Protein AF-A0AAN6X9C2-F1 (afdb_monomer)

Sequence (132 aa):
MFAKRELIVQNLLTVLTSITQRNIEPNGSSLINKIRQVASTLLNCAPDRKGPVAQKAEEPLSKFVDILMRLERAAPTINPQHAHNLHFDHFGQLSGMLPPPLLEDEEQELRNWADLKEQQIRFLQGGGFVSM

Radius of gyration: 18.02 Å; Cα contacts (8 Å, |Δi|>4): 94; chains: 1; bounding box: 36×25×52 Å

Foldseek 3Di:
DQVVLLVLLLVLLVVLLPDAPVVQPPVNLVVLVVSLVSLVVLLPDDPVNDDPSSVVSNVLSVQSSVLSVQLNVLPDDPDPVQCVPWDQDPVRDTDDDRDPVNVVSVVSNVVSSVSSNVSSVVCVVCVNPNVD

Secondary structure (DSSP, 8-state):
--HHHHHHHHHHHHHHHH--HHHH-SSHHHHHHHHHHHHHHHHTS-GGG--HHHHHTHHHHHHHHHHHHHHHHHS----TTTGGG-EE-TTS-EESPPPHHHHHHHHHHHHHHHHHHHHHHHHHHTTGGG--

Structure (mmCIF, N/CA/C/O backbone):
data_AF-A0AAN6X9C2-F1
#
_entry.id   AF-A0AAN6X9C2-F1
#
loop_
_atom_site.group_PDB
_atom_site.id
_atom_site.type_symbol
_atom_site.label_atom_id
_atom_site.label_alt_id
_atom_site.label_comp_id
_atom_site.label_asym_id
_atom_site.label_entity_id
_atom_site.label_seq_id
_atom_site.pdbx_PDB_ins_code
_atom_site.Cartn_x
_atom_site.Cartn_y
_atom_site.Cartn_z
_atom_site.occupancy
_atom_site.B_iso_or_equiv
_atom_site.auth_seq_id
_atom_site.auth_comp_id
_atom_site.auth_asym_id
_atom_site.auth_atom_id
_atom_site.pdbx_PDB_model_num
ATOM 1 N N . MET A 1 1 ? -18.563 -4.567 18.603 1.00 62.06 1 MET A N 1
ATOM 2 C CA . MET A 1 1 ? -18.845 -4.434 17.152 1.00 62.06 1 MET A CA 1
ATOM 3 C C . MET A 1 1 ? -17.599 -4.177 16.291 1.00 62.06 1 MET A C 1
ATOM 5 O O . MET A 1 1 ? -17.654 -4.493 15.111 1.00 62.06 1 MET A O 1
ATOM 9 N N . PHE A 1 2 ? -16.476 -3.679 16.833 1.00 75.81 2 PHE A N 1
ATOM 10 C CA . PHE A 1 2 ? -15.296 -3.310 16.025 1.00 75.81 2 PHE A CA 1
ATOM 11 C C . PHE A 1 2 ? -14.330 -4.457 15.676 1.00 75.81 2 PHE A C 1
ATOM 13 O O . PHE A 1 2 ? -13.626 -4.355 14.676 1.00 75.81 2 PHE A O 1
ATOM 20 N N . ALA A 1 3 ? -14.354 -5.572 16.416 1.00 81.12 3 ALA A N 1
ATOM 21 C CA . ALA A 1 3 ? -13.356 -6.647 16.321 1.00 81.12 3 ALA A CA 1
ATOM 22 C C . ALA A 1 3 ? -13.093 -7.174 14.895 1.00 81.12 3 ALA A C 1
ATOM 24 O O . ALA A 1 3 ? -11.944 -7.327 14.494 1.00 81.12 3 ALA A O 1
ATOM 25 N N . LYS A 1 4 ? -14.142 -7.405 14.088 1.00 85.56 4 LYS A N 1
ATOM 26 C CA . LYS A 1 4 ? -13.971 -7.858 12.692 1.00 85.56 4 LYS A CA 1
ATOM 27 C C . LYS A 1 4 ? -13.243 -6.822 11.836 1.00 85.56 4 LYS A C 1
ATOM 29 O O . LYS A 1 4 ? -12.406 -7.180 11.017 1.00 85.56 4 LYS A O 1
ATOM 34 N N . ARG A 1 5 ? -13.562 -5.540 12.021 1.00 86.12 5 ARG A N 1
ATOM 35 C CA . ARG A 1 5 ? -12.954 -4.444 11.261 1.00 86.12 5 ARG A CA 1
ATOM 36 C C . ARG A 1 5 ? -11.499 -4.236 11.663 1.00 86.12 5 ARG A C 1
ATOM 38 O O . ARG A 1 5 ? -10.658 -4.041 10.796 1.00 86.12 5 ARG A O 1
ATOM 45 N N . GLU A 1 6 ? -11.197 -4.326 12.952 1.00 89.06 6 GLU A N 1
ATOM 46 C CA . GLU A 1 6 ? -9.821 -4.240 13.447 1.00 89.06 6 GLU A CA 1
ATOM 47 C C . GLU A 1 6 ? -8.960 -5.398 12.949 1.00 89.06 6 GLU A C 1
ATOM 49 O O . GLU A 1 6 ? -7.817 -5.174 12.564 1.00 89.06 6 GLU A O 1
ATOM 54 N N . LEU A 1 7 ? -9.525 -6.606 12.860 1.00 90.94 7 LEU A N 1
ATOM 55 C CA . LEU A 1 7 ? -8.842 -7.743 12.250 1.00 90.94 7 LEU A CA 1
ATOM 56 C C . LEU A 1 7 ? -8.547 -7.503 10.762 1.00 90.94 7 LEU A C 1
ATOM 58 O O . LEU A 1 7 ? -7.455 -7.812 10.299 1.00 90.94 7 LEU A O 1
ATOM 62 N N . ILE A 1 8 ? -9.486 -6.912 10.012 1.00 92.06 8 ILE A N 1
ATOM 63 C CA . ILE A 1 8 ? -9.258 -6.562 8.599 1.00 92.06 8 ILE A CA 1
ATOM 64 C C . ILE A 1 8 ? -8.121 -5.540 8.466 1.00 92.06 8 ILE A C 1
ATOM 66 O O . ILE A 1 8 ? -7.261 -5.706 7.606 1.00 92.06 8 ILE A O 1
ATOM 70 N N . VAL A 1 9 ? -8.092 -4.512 9.319 1.00 92.31 9 VAL A N 1
ATOM 71 C CA . VAL A 1 9 ? -7.018 -3.503 9.329 1.00 92.31 9 VAL A CA 1
ATOM 72 C C . VAL A 1 9 ? -5.663 -4.145 9.627 1.00 92.31 9 VAL A C 1
ATOM 74 O O . VAL A 1 9 ? -4.701 -3.884 8.907 1.00 92.31 9 VAL A O 1
ATOM 77 N N . GLN A 1 10 ? -5.591 -5.017 10.636 1.00 92.00 10 GLN A N 1
ATOM 78 C CA . GLN A 1 10 ? -4.359 -5.732 10.977 1.00 92.00 10 GLN A CA 1
ATOM 79 C C . GLN A 1 10 ? -3.886 -6.613 9.820 1.00 92.00 10 GLN A C 1
ATOM 81 O O . GLN A 1 10 ? -2.750 -6.471 9.379 1.00 92.00 10 GLN A O 1
ATOM 86 N N . ASN A 1 11 ? -4.774 -7.443 9.267 1.00 94.00 11 ASN A N 1
ATOM 87 C CA . ASN A 1 11 ? -4.446 -8.321 8.145 1.00 94.00 11 ASN A CA 1
ATOM 88 C C . ASN A 1 11 ? -3.968 -7.530 6.922 1.00 94.00 11 ASN A C 1
ATOM 90 O O . ASN A 1 11 ? -3.009 -7.930 6.263 1.00 94.00 11 ASN A O 1
ATOM 94 N N . LEU A 1 12 ? -4.608 -6.397 6.621 1.00 94.38 12 LEU A N 1
ATOM 95 C CA . LEU A 1 12 ? -4.193 -5.545 5.512 1.00 94.38 12 LEU A CA 1
ATOM 96 C C . LEU A 1 12 ? -2.802 -4.954 5.746 1.00 94.38 12 LEU A C 1
ATOM 98 O O . LEU A 1 12 ? -1.979 -4.973 4.838 1.00 94.38 12 LEU A O 1
ATOM 102 N N . LEU A 1 13 ? -2.518 -4.461 6.952 1.00 93.31 13 LEU A N 1
ATOM 103 C CA . LEU A 1 13 ? -1.184 -3.976 7.299 1.00 93.31 13 LEU A CA 1
ATOM 104 C C . LEU A 1 13 ? -0.144 -5.098 7.216 1.00 93.31 13 LEU A C 1
ATOM 106 O O . LEU A 1 13 ? 0.951 -4.860 6.719 1.00 93.31 13 LEU A O 1
ATOM 110 N N . THR A 1 14 ? -0.487 -6.331 7.606 1.00 93.06 14 THR A N 1
ATOM 111 C CA . THR A 1 14 ? 0.412 -7.486 7.455 1.00 93.06 14 THR A CA 1
ATOM 112 C C . THR A 1 14 ? 0.758 -7.691 5.987 1.00 93.06 14 THR A C 1
ATOM 114 O O . THR A 1 14 ? 1.936 -7.754 5.634 1.00 93.06 14 THR A O 1
ATOM 117 N N . VAL A 1 15 ? -0.257 -7.695 5.119 1.00 92.31 15 VAL A N 1
ATOM 118 C CA . VAL A 1 15 ? -0.076 -7.778 3.667 1.00 92.31 15 VAL A CA 1
ATOM 119 C C . VAL A 1 15 ? 0.825 -6.640 3.175 1.00 92.31 15 VAL A C 1
ATOM 121 O O . VAL A 1 15 ? 1.857 -6.918 2.569 1.00 92.31 15 VAL A O 1
ATOM 124 N N . LEU A 1 16 ? 0.517 -5.385 3.518 1.00 9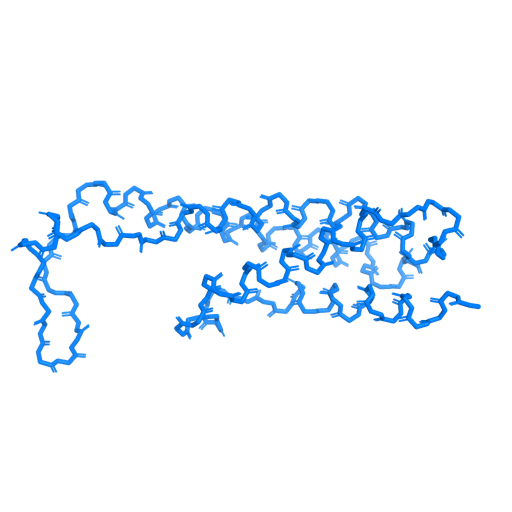2.56 16 LEU A N 1
ATOM 125 C CA . LEU A 1 16 ? 1.294 -4.202 3.122 1.00 92.56 16 LEU A CA 1
ATOM 126 C C . LEU A 1 16 ? 2.759 -4.269 3.562 1.00 92.56 16 LEU A C 1
ATOM 128 O O . LEU A 1 16 ? 3.626 -3.852 2.802 1.00 92.56 16 LEU A O 1
ATOM 132 N N . THR A 1 17 ? 3.050 -4.826 4.739 1.00 92.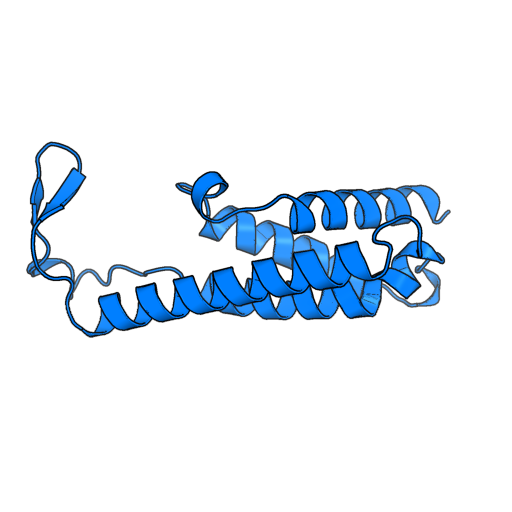31 17 THR A N 1
ATOM 133 C CA . THR A 1 17 ? 4.427 -5.010 5.237 1.00 92.31 17 THR A CA 1
ATOM 134 C C . THR A 1 17 ? 5.171 -6.195 4.624 1.00 92.31 17 THR A C 1
ATOM 136 O O . THR A 1 17 ? 6.391 -6.262 4.725 1.00 92.31 17 THR A O 1
ATOM 139 N N . SER A 1 18 ? 4.455 -7.126 3.991 1.00 89.25 18 SER A N 1
ATOM 140 C CA . SER A 1 18 ? 5.023 -8.355 3.411 1.00 89.25 18 SER A CA 1
ATOM 141 C C . SER A 1 18 ? 5.240 -8.288 1.897 1.00 89.25 18 SER A C 1
ATOM 143 O O . SER A 1 18 ? 5.937 -9.126 1.323 1.00 89.25 18 SER A O 1
ATOM 145 N N . ILE A 1 19 ? 4.632 -7.302 1.237 1.00 88.50 19 ILE A N 1
ATOM 146 C CA . ILE A 1 19 ? 4.713 -7.136 -0.209 1.00 88.50 19 ILE A CA 1
ATOM 147 C C . ILE A 1 19 ? 6.120 -6.718 -0.621 1.00 88.50 19 ILE A C 1
ATOM 149 O O . ILE A 1 19 ? 6.701 -5.782 -0.076 1.00 88.50 19 ILE A O 1
ATOM 153 N N . THR A 1 20 ? 6.639 -7.395 -1.639 1.00 83.00 20 THR A N 1
ATOM 154 C CA . THR A 1 20 ? 7.896 -7.054 -2.304 1.00 83.00 20 THR A CA 1
ATOM 155 C C . THR A 1 20 ? 7.667 -7.014 -3.810 1.00 83.00 20 THR A C 1
ATOM 157 O O . THR A 1 20 ? 6.799 -7.730 -4.312 1.00 83.00 20 THR A O 1
ATOM 160 N N . GLN A 1 21 ? 8.459 -6.210 -4.523 1.00 80.94 21 GLN A N 1
ATOM 161 C CA . GLN A 1 21 ? 8.379 -6.058 -5.981 1.00 80.94 21 GLN A CA 1
ATOM 162 C C . GLN A 1 21 ? 8.384 -7.417 -6.702 1.00 80.94 21 GLN A C 1
ATOM 164 O O . GLN A 1 21 ? 7.479 -7.727 -7.470 1.00 80.94 21 GLN A O 1
ATOM 169 N N . ARG A 1 22 ? 9.341 -8.289 -6.349 1.00 73.44 22 ARG A N 1
ATOM 170 C CA . ARG A 1 22 ? 9.507 -9.624 -6.952 1.00 73.44 22 ARG A CA 1
ATOM 171 C C . ARG A 1 22 ? 8.298 -10.546 -6.758 1.00 73.44 22 ARG A C 1
ATOM 173 O O . ARG A 1 22 ? 8.042 -11.389 -7.605 1.00 73.44 22 ARG A O 1
ATOM 180 N N . ASN A 1 23 ? 7.577 -10.423 -5.644 1.00 69.94 23 ASN A N 1
ATOM 181 C CA . ASN A 1 23 ? 6.492 -11.351 -5.306 1.00 69.94 23 ASN A CA 1
ATOM 182 C C . ASN A 1 23 ? 5.152 -10.985 -5.968 1.00 69.94 23 ASN A C 1
ATOM 184 O O . ASN A 1 23 ? 4.181 -11.725 -5.820 1.00 69.94 23 ASN A O 1
ATOM 188 N N . ILE A 1 24 ? 5.076 -9.829 -6.630 1.00 74.19 24 ILE A N 1
ATOM 189 C CA . ILE A 1 24 ? 3.834 -9.233 -7.130 1.00 74.19 24 ILE A CA 1
ATOM 190 C C . ILE A 1 24 ? 3.690 -9.367 -8.657 1.00 74.19 24 ILE A C 1
ATOM 192 O O . ILE A 1 24 ? 2.566 -9.366 -9.163 1.00 74.19 24 ILE A O 1
ATOM 196 N N . GLU A 1 25 ? 4.778 -9.592 -9.392 1.00 74.19 25 GLU A N 1
ATOM 197 C CA . GLU A 1 25 ? 4.726 -9.950 -10.813 1.00 74.19 25 GLU A CA 1
ATOM 198 C C . GLU A 1 25 ? 4.327 -11.426 -10.993 1.00 74.19 25 GLU A C 1
ATOM 200 O O . GLU A 1 25 ? 4.833 -12.289 -10.270 1.00 74.19 25 GLU A O 1
ATOM 205 N N . PRO A 1 26 ? 3.399 -11.760 -11.915 1.00 67.25 26 PRO A N 1
ATOM 206 C CA . PRO A 1 26 ? 2.907 -10.949 -13.042 1.00 67.25 26 PRO A CA 1
ATOM 207 C C . PRO A 1 26 ? 1.621 -10.128 -12.795 1.00 67.25 26 PRO A C 1
ATOM 209 O O . PRO A 1 26 ? 1.230 -9.339 -13.647 1.00 67.25 26 PRO A O 1
ATOM 212 N N . ASN A 1 27 ? 0.928 -10.277 -11.661 1.00 74.25 27 ASN A N 1
ATOM 213 C CA . ASN A 1 27 ? -0.396 -9.658 -11.437 1.00 74.25 27 ASN A CA 1
ATOM 214 C C . ASN A 1 27 ? -0.337 -8.310 -10.706 1.00 74.25 27 ASN A C 1
ATOM 216 O O . ASN A 1 27 ? -1.289 -7.920 -10.012 1.00 74.25 27 ASN A O 1
ATOM 220 N N . GLY A 1 28 ? 0.786 -7.608 -10.830 1.00 80.56 28 GLY A N 1
ATOM 221 C CA . GLY A 1 28 ? 1.154 -6.622 -9.836 1.00 80.56 28 GLY A CA 1
ATOM 222 C C . GLY A 1 28 ? 0.233 -5.419 -9.778 1.00 80.56 28 GLY A C 1
ATOM 223 O O . GLY A 1 28 ? -0.273 -5.073 -8.710 1.00 80.56 28 GLY A O 1
ATOM 224 N N . SER A 1 29 ? -0.108 -4.872 -10.942 1.00 82.31 29 SER A N 1
ATOM 225 C CA . SER A 1 29 ? -1.014 -3.730 -11.068 1.00 82.31 29 SER A CA 1
ATOM 226 C C . SER A 1 29 ? -2.417 -4.039 -10.528 1.00 82.31 29 SER A C 1
ATOM 228 O O . SER A 1 29 ? -3.012 -3.218 -9.831 1.00 82.31 29 SER A O 1
ATOM 230 N N . SER A 1 30 ? -2.948 -5.244 -10.784 1.00 86.69 30 SER A N 1
ATOM 231 C CA . SER A 1 30 ? -4.276 -5.642 -10.286 1.00 86.69 30 SER A CA 1
ATOM 232 C C . SER A 1 30 ? -4.283 -5.797 -8.766 1.00 86.69 30 SER A C 1
ATOM 234 O O . SER A 1 30 ? -5.223 -5.361 -8.097 1.00 86.69 30 SER A O 1
ATOM 236 N N . LEU A 1 31 ? -3.230 -6.403 -8.213 1.00 88.75 31 LEU A N 1
ATOM 237 C CA . LEU A 1 31 ? -3.095 -6.598 -6.776 1.00 88.75 31 LEU A CA 1
ATOM 238 C C . LEU A 1 31 ? -2.925 -5.260 -6.045 1.00 88.75 31 LEU A C 1
ATOM 240 O O . LEU A 1 31 ? -3.644 -5.012 -5.078 1.00 88.75 31 LEU A O 1
ATOM 244 N N . ILE A 1 32 ? -2.058 -4.376 -6.547 1.00 90.50 32 ILE A N 1
ATOM 245 C CA . ILE A 1 32 ? -1.848 -3.019 -6.018 1.00 90.50 32 ILE A CA 1
ATOM 246 C C . ILE A 1 32 ? -3.164 -2.236 -6.008 1.00 90.50 32 ILE A C 1
ATOM 248 O O . ILE A 1 32 ? -3.545 -1.699 -4.967 1.00 90.50 32 ILE A O 1
ATOM 252 N N . ASN A 1 33 ? -3.914 -2.249 -7.116 1.00 90.94 33 ASN A N 1
ATOM 253 C CA . ASN A 1 33 ? -5.200 -1.558 -7.206 1.00 90.94 33 ASN A CA 1
ATOM 254 C C . ASN A 1 33 ? -6.222 -2.112 -6.191 1.00 90.94 33 ASN A C 1
ATOM 256 O O . ASN A 1 33 ? -6.867 -1.351 -5.469 1.00 90.94 33 ASN A O 1
ATOM 260 N N . LYS A 1 34 ? -6.340 -3.442 -6.060 1.00 92.31 34 LYS A N 1
ATOM 261 C CA . LYS A 1 34 ? -7.254 -4.066 -5.083 1.00 92.31 34 LYS A CA 1
ATOM 262 C C . LYS A 1 34 ? -6.879 -3.723 -3.642 1.00 92.31 34 LYS A C 1
ATOM 264 O O . LYS A 1 34 ? -7.754 -3.360 -2.858 1.00 92.31 34 LYS A O 1
ATOM 269 N N . ILE A 1 35 ? -5.596 -3.805 -3.292 1.00 93.69 35 ILE A N 1
ATOM 270 C CA . ILE A 1 35 ? -5.103 -3.460 -1.951 1.00 93.69 35 ILE A CA 1
ATOM 271 C C . ILE A 1 35 ? -5.382 -1.990 -1.651 1.00 93.69 35 ILE A C 1
ATOM 273 O O . ILE A 1 35 ? -5.914 -1.680 -0.583 1.00 93.69 35 ILE A O 1
ATOM 277 N N . ARG A 1 36 ? -5.103 -1.096 -2.606 1.00 94.88 36 ARG A N 1
ATOM 278 C CA . ARG A 1 36 ? -5.406 0.331 -2.488 1.00 94.88 36 ARG A CA 1
ATOM 279 C C . ARG A 1 36 ? -6.894 0.563 -2.237 1.00 94.88 36 ARG A C 1
ATOM 281 O O . ARG A 1 36 ? -7.237 1.277 -1.304 1.00 94.88 36 ARG A O 1
ATOM 288 N N . GLN A 1 37 ? -7.781 -0.063 -3.013 1.00 94.94 37 GLN A N 1
ATOM 289 C CA . GLN A 1 37 ? -9.231 0.082 -2.837 1.00 94.94 37 GLN A CA 1
ATOM 290 C C . GLN A 1 37 ? -9.702 -0.364 -1.446 1.00 94.94 37 GLN A C 1
ATOM 292 O O . GLN A 1 37 ? -10.499 0.333 -0.808 1.00 94.94 37 GLN A O 1
ATOM 297 N N . VAL A 1 38 ? -9.192 -1.494 -0.944 1.00 94.38 38 VAL A N 1
ATOM 298 C CA . VAL A 1 38 ? -9.506 -1.968 0.413 1.00 94.38 38 VAL A CA 1
ATOM 299 C C . VAL A 1 38 ? -8.985 -0.978 1.459 1.00 94.38 38 VAL A C 1
ATOM 301 O O . VAL A 1 38 ? -9.740 -0.583 2.348 1.00 94.38 38 VAL A O 1
ATOM 304 N N . ALA A 1 39 ? -7.739 -0.515 1.329 1.00 94.56 39 ALA A N 1
ATOM 305 C CA . ALA A 1 39 ? -7.135 0.463 2.233 1.00 94.56 39 ALA A CA 1
ATOM 306 C C . ALA A 1 39 ? -7.922 1.786 2.269 1.00 94.56 39 ALA A C 1
ATOM 308 O O . ALA A 1 39 ? -8.289 2.256 3.346 1.00 94.56 39 ALA A O 1
ATOM 309 N N . SER A 1 40 ? -8.271 2.343 1.105 1.00 95.25 40 SER A N 1
ATOM 310 C CA . SER A 1 40 ? -9.086 3.560 0.994 1.00 95.25 40 SER A CA 1
ATOM 311 C C . SER A 1 40 ? -10.475 3.384 1.614 1.00 95.25 40 SER A C 1
ATOM 313 O O . SER A 1 40 ? -10.971 4.286 2.284 1.00 95.25 40 SER A O 1
ATOM 315 N N . THR A 1 41 ? -11.100 2.213 1.451 1.00 93.00 41 THR A N 1
ATOM 316 C CA . THR A 1 41 ? -12.403 1.909 2.073 1.00 93.00 41 THR A CA 1
ATOM 317 C C . THR A 1 41 ? -12.305 1.885 3.599 1.00 93.00 41 THR A C 1
ATOM 319 O O . THR A 1 41 ? -13.191 2.382 4.299 1.00 93.00 41 THR A O 1
ATOM 322 N N . LEU A 1 42 ? -11.218 1.325 4.137 1.00 91.25 42 LEU A N 1
ATOM 323 C CA . LEU A 1 42 ? -10.979 1.311 5.577 1.00 91.25 42 LEU A CA 1
ATOM 324 C C . LEU A 1 42 ? -10.701 2.720 6.116 1.00 91.25 42 LEU A C 1
ATOM 326 O O . LEU A 1 42 ? -11.224 3.044 7.183 1.00 91.25 42 LEU A O 1
ATOM 330 N N . LEU A 1 43 ? -9.962 3.561 5.387 1.00 91.25 43 LEU A N 1
ATOM 331 C CA . LEU A 1 43 ? -9.687 4.954 5.767 1.00 91.25 43 LEU A CA 1
ATOM 332 C C . LEU A 1 43 ? -10.951 5.825 5.782 1.00 91.25 43 LEU A C 1
ATOM 334 O O . LEU A 1 43 ? -11.208 6.511 6.770 1.00 91.25 43 LEU A O 1
ATOM 338 N N . ASN A 1 44 ? -11.780 5.721 4.739 1.00 89.19 44 ASN A N 1
ATOM 339 C CA . ASN A 1 44 ? -12.982 6.542 4.541 1.00 89.19 44 ASN A CA 1
ATOM 340 C C . ASN A 1 44 ? -14.190 6.128 5.406 1.00 89.19 44 ASN A C 1
ATOM 342 O O . ASN A 1 44 ? -15.300 6.624 5.215 1.00 89.19 44 ASN A O 1
ATOM 346 N N . CYS A 1 45 ? -14.018 5.207 6.356 1.00 81.31 45 CYS A N 1
ATOM 347 C CA . CYS A 1 45 ? -15.076 4.883 7.310 1.00 81.31 45 CYS A CA 1
ATOM 348 C C . CYS A 1 45 ? -15.357 6.053 8.260 1.00 81.31 45 CYS A C 1
ATOM 350 O O . CYS A 1 45 ? -14.438 6.728 8.722 1.00 81.31 45 CYS A O 1
ATOM 352 N N . ALA A 1 46 ? -16.626 6.210 8.635 1.00 78.94 46 ALA A N 1
ATOM 353 C CA . ALA A 1 46 ? -17.039 7.184 9.636 1.00 78.94 46 ALA A CA 1
ATOM 354 C C . ALA A 1 46 ? -16.317 6.947 10.990 1.00 78.94 46 ALA A C 1
ATOM 356 O O . ALA A 1 46 ? -16.076 5.789 11.361 1.00 78.94 46 ALA A O 1
ATOM 357 N N . PRO A 1 47 ? -15.920 8.012 11.714 1.00 74.75 47 PRO A N 1
ATOM 358 C CA . PRO A 1 47 ? -15.065 7.915 12.901 1.00 74.75 47 PRO A CA 1
ATOM 359 C C . PRO A 1 47 ? -15.708 7.136 14.059 1.00 74.75 47 PRO A C 1
ATOM 361 O O . PRO A 1 47 ? -15.013 6.419 14.773 1.00 74.75 47 PRO A O 1
ATOM 364 N N . ASP A 1 48 ? -17.036 7.170 14.180 1.00 80.25 48 ASP A N 1
ATOM 365 C CA . ASP A 1 48 ? -17.843 6.364 15.111 1.00 80.25 48 ASP A CA 1
ATOM 366 C C . ASP A 1 48 ? -17.733 4.848 14.856 1.00 80.25 48 ASP A C 1
ATOM 368 O O . ASP A 1 48 ? -18.016 4.032 15.734 1.00 80.25 48 ASP A O 1
ATOM 372 N N . ARG A 1 49 ? -17.279 4.453 13.659 1.00 78.56 49 ARG A N 1
ATOM 373 C CA . ARG A 1 49 ? -17.060 3.056 13.252 1.00 78.56 49 ARG A CA 1
ATOM 374 C C . ARG A 1 49 ? -15.599 2.612 13.376 1.00 78.56 49 ARG A C 1
ATOM 376 O O . ARG A 1 49 ? -15.266 1.469 13.028 1.00 78.56 49 ARG A O 1
ATOM 383 N N . LYS A 1 50 ? -14.708 3.492 13.849 1.00 83.50 50 LYS A N 1
ATOM 384 C CA . LYS A 1 50 ? -13.283 3.203 14.040 1.00 83.50 50 LYS A CA 1
ATOM 385 C C . LYS A 1 50 ? -13.010 2.751 15.475 1.00 83.50 50 LYS A C 1
ATOM 387 O O . LYS A 1 50 ? -13.064 3.549 16.402 1.00 83.50 50 LYS A O 1
ATOM 392 N N . GLY A 1 51 ? -12.681 1.466 15.633 1.00 85.38 51 GLY A N 1
ATOM 393 C CA . GLY A 1 51 ? -12.071 0.958 16.863 1.00 85.38 51 GLY A CA 1
ATOM 394 C C . GLY A 1 51 ? -10.630 1.469 17.041 1.00 85.38 51 GLY A C 1
ATOM 395 O O . GLY A 1 51 ? -10.067 2.002 16.078 1.00 85.38 51 GLY A O 1
ATOM 396 N N . PRO A 1 52 ? -10.033 1.308 18.236 1.00 87.69 52 PRO A N 1
ATOM 397 C CA . PRO A 1 52 ? -8.693 1.801 18.569 1.00 87.69 52 PRO A CA 1
ATOM 398 C C . PRO A 1 52 ? -7.613 1.473 17.532 1.00 87.69 52 PRO A C 1
ATOM 400 O O . PRO A 1 52 ? -6.853 2.357 17.135 1.00 87.69 52 PRO A O 1
ATOM 403 N N . VAL A 1 53 ? -7.589 0.237 17.023 1.00 88.06 53 VAL A N 1
ATOM 404 C CA . VAL A 1 53 ? -6.574 -0.196 16.0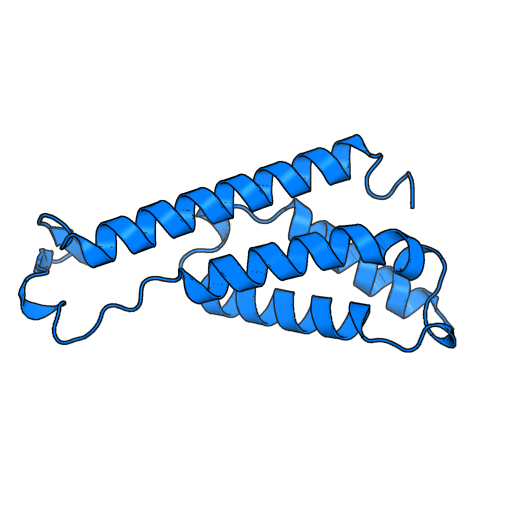49 1.00 88.06 53 VAL A CA 1
ATOM 405 C C . VAL A 1 53 ? -6.729 0.563 14.735 1.00 88.06 53 VAL A C 1
ATOM 407 O O . VAL A 1 53 ? -5.756 1.018 14.142 1.00 88.06 53 VAL A O 1
ATOM 410 N N . ALA A 1 54 ? -7.969 0.742 14.281 1.00 87.88 54 ALA A N 1
ATOM 411 C CA . ALA A 1 54 ? -8.242 1.437 13.031 1.00 87.88 54 ALA A CA 1
ATOM 412 C C . ALA A 1 54 ? -7.962 2.944 13.102 1.00 87.88 54 ALA A C 1
ATOM 414 O O . ALA A 1 54 ? -7.694 3.539 12.064 1.00 87.88 54 ALA A O 1
ATOM 415 N N . GLN A 1 55 ? -8.045 3.551 14.290 1.00 90.06 55 GLN A N 1
ATOM 416 C CA . GLN A 1 55 ? -7.680 4.956 14.496 1.00 90.06 55 GLN A CA 1
ATOM 417 C C . GLN A 1 55 ? -6.161 5.138 14.432 1.00 90.06 55 GLN A C 1
ATOM 419 O O . GLN A 1 55 ? -5.673 5.995 13.705 1.00 90.06 55 GLN A O 1
ATOM 424 N N . LYS A 1 56 ? -5.395 4.287 15.125 1.00 88.50 56 LYS A N 1
ATOM 425 C CA . LYS A 1 56 ? -3.926 4.354 15.087 1.00 88.50 56 LYS A CA 1
ATOM 426 C C . LYS A 1 56 ? -3.340 3.971 13.725 1.00 88.50 56 LYS A C 1
ATOM 428 O O . LYS A 1 56 ? -2.302 4.492 13.334 1.00 88.50 56 LYS A O 1
ATOM 433 N N . ALA A 1 57 ? -4.018 3.092 12.988 1.00 89.94 57 ALA A N 1
ATOM 434 C CA . ALA A 1 57 ? -3.622 2.693 11.643 1.00 89.94 57 ALA A CA 1
ATOM 435 C C . ALA A 1 57 ? -3.895 3.758 10.565 1.00 89.94 57 ALA A C 1
ATOM 437 O O . ALA A 1 57 ? -3.481 3.570 9.425 1.00 89.94 57 ALA A O 1
ATOM 438 N N . GLU A 1 58 ? -4.595 4.850 10.878 1.00 91.69 58 GLU A N 1
ATOM 439 C CA . GLU A 1 58 ? -5.040 5.831 9.883 1.00 91.69 58 GLU A CA 1
ATOM 440 C C . GLU A 1 58 ? -3.876 6.535 9.178 1.00 91.69 58 GLU A C 1
ATOM 442 O O . GLU A 1 58 ? -3.801 6.532 7.950 1.00 91.69 58 GLU A O 1
ATOM 447 N N . GLU A 1 59 ? -2.921 7.064 9.943 1.00 92.31 59 GLU A N 1
ATOM 448 C CA . GLU A 1 59 ? -1.731 7.709 9.387 1.00 92.31 59 GLU A CA 1
ATOM 449 C C . GLU A 1 59 ? -0.874 6.750 8.532 1.00 92.31 59 GLU A C 1
ATOM 451 O O . GLU A 1 59 ? -0.586 7.089 7.378 1.00 92.31 59 GLU A O 1
ATOM 456 N N . PRO A 1 60 ? -0.471 5.551 9.013 1.00 92.31 60 PRO A N 1
ATOM 457 C CA . PRO A 1 60 ? 0.320 4.640 8.190 1.00 92.31 60 PRO A CA 1
ATOM 458 C C . PRO A 1 60 ? -0.456 4.139 6.967 1.00 92.31 60 PRO A C 1
ATOM 460 O O . PRO A 1 60 ? 0.119 4.082 5.881 1.00 92.31 60 PRO A O 1
ATOM 463 N N . LEU A 1 61 ? -1.755 3.831 7.091 1.00 94.06 61 LEU A N 1
ATOM 464 C CA . LEU A 1 61 ? -2.570 3.426 5.941 1.00 94.06 61 LEU A CA 1
ATOM 465 C C . LEU A 1 61 ? -2.671 4.533 4.890 1.00 94.06 61 LEU A C 1
ATOM 467 O O . LEU A 1 61 ? -2.614 4.216 3.705 1.00 94.06 61 LEU A O 1
ATOM 471 N N . SER A 1 62 ? -2.779 5.804 5.291 1.00 95.44 62 SER A N 1
ATOM 472 C CA . SER A 1 62 ? -2.787 6.926 4.343 1.00 95.44 62 SER A CA 1
ATOM 473 C C . SER A 1 62 ? -1.492 6.972 3.533 1.00 95.44 62 SER A C 1
ATOM 475 O O . SER A 1 62 ? -1.537 6.987 2.306 1.00 95.44 62 SER A O 1
ATOM 477 N N . LYS A 1 63 ? -0.335 6.881 4.204 1.00 96.06 63 LYS A N 1
ATOM 478 C CA . LYS A 1 63 ? 0.977 6.870 3.534 1.00 96.06 63 LYS A CA 1
ATOM 479 C C . LYS A 1 63 ? 1.130 5.677 2.589 1.00 96.06 63 LYS A C 1
ATOM 481 O O . LYS A 1 63 ? 1.655 5.828 1.487 1.00 96.06 63 LYS A O 1
ATOM 486 N N . PHE A 1 64 ? 0.650 4.496 2.990 1.00 95.69 64 PHE A N 1
ATOM 487 C CA . PHE A 1 64 ? 0.633 3.327 2.110 1.00 95.69 64 PHE A CA 1
ATOM 488 C C . PHE A 1 64 ? -0.261 3.547 0.886 1.00 95.69 64 PHE A C 1
ATOM 490 O O . PHE A 1 64 ? 0.158 3.231 -0.225 1.00 95.69 64 PHE A O 1
ATOM 497 N N . VAL A 1 65 ? -1.461 4.111 1.054 1.00 96.12 65 VAL A N 1
ATOM 498 C CA . VAL A 1 65 ? -2.368 4.417 -0.064 1.00 96.12 65 VAL A CA 1
ATOM 499 C C . VAL A 1 65 ? -1.723 5.375 -1.061 1.00 96.12 65 VAL A C 1
ATOM 501 O O . VAL A 1 65 ? -1.791 5.107 -2.260 1.00 96.12 65 VAL A O 1
ATOM 504 N N . ASP A 1 66 ? -1.050 6.425 -0.589 1.00 96.44 66 ASP A N 1
ATOM 505 C CA . ASP A 1 66 ? -0.378 7.398 -1.458 1.00 96.44 66 ASP A CA 1
ATOM 506 C C . ASP A 1 66 ? 0.692 6.733 -2.335 1.00 96.44 66 ASP A C 1
ATOM 508 O O . ASP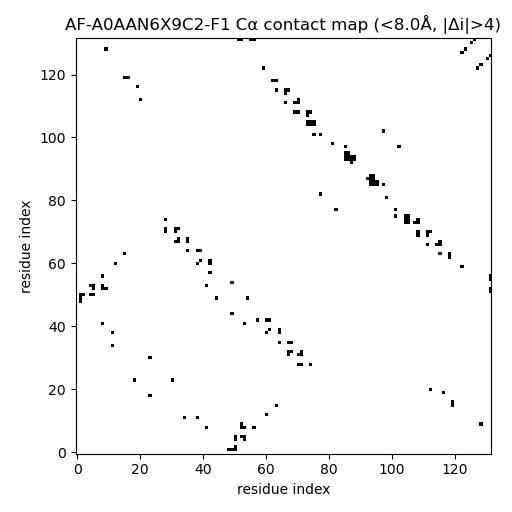 A 1 66 ? 0.775 6.988 -3.538 1.00 96.44 66 ASP A O 1
ATOM 512 N N . ILE A 1 67 ? 1.484 5.826 -1.760 1.00 95.06 67 ILE A N 1
ATOM 513 C CA . ILE A 1 67 ? 2.520 5.088 -2.496 1.00 95.06 67 ILE A CA 1
ATOM 514 C C . ILE A 1 67 ? 1.897 4.100 -3.484 1.00 95.06 67 ILE A C 1
ATOM 516 O O . ILE A 1 67 ? 2.329 4.031 -4.634 1.00 95.06 67 ILE A O 1
ATOM 520 N N . LEU A 1 68 ? 0.850 3.376 -3.077 1.00 93.75 68 LEU A N 1
ATOM 521 C CA . LEU A 1 68 ? 0.133 2.457 -3.965 1.00 93.75 68 LEU A CA 1
ATOM 522 C C . LEU A 1 68 ? -0.501 3.192 -5.154 1.00 93.75 68 LEU A C 1
ATOM 524 O O . LEU A 1 68 ? -0.504 2.657 -6.258 1.00 93.75 68 LEU A O 1
ATOM 528 N N . MET A 1 69 ? -0.989 4.424 -4.963 1.00 93.50 69 MET A N 1
ATOM 529 C CA . MET A 1 69 ? -1.472 5.268 -6.064 1.00 93.50 69 MET A CA 1
ATOM 530 C C . MET A 1 69 ? -0.361 5.627 -7.051 1.00 93.50 69 MET A C 1
ATOM 532 O O . MET A 1 69 ? -0.606 5.642 -8.256 1.00 93.50 69 MET A O 1
ATOM 536 N N . ARG A 1 70 ? 0.858 5.910 -6.571 1.00 93.19 70 ARG A N 1
ATOM 537 C CA . ARG A 1 70 ? 2.004 6.172 -7.456 1.00 93.19 70 ARG A CA 1
ATOM 538 C C . ARG A 1 70 ? 2.432 4.918 -8.217 1.00 93.19 70 ARG A C 1
ATOM 540 O O . ARG A 1 70 ? 2.660 5.006 -9.418 1.00 93.19 70 ARG A O 1
ATOM 547 N N . LEU A 1 71 ? 2.463 3.763 -7.550 1.00 90.31 71 LEU A N 1
ATOM 548 C CA . LEU A 1 71 ? 2.758 2.473 -8.183 1.00 90.31 71 LEU A CA 1
ATOM 549 C C . LEU A 1 71 ? 1.721 2.092 -9.251 1.00 90.31 71 LEU A C 1
ATOM 551 O O . LEU A 1 71 ? 2.091 1.628 -10.321 1.00 90.31 71 LEU A O 1
ATOM 555 N N . GLU A 1 72 ? 0.429 2.333 -9.007 1.00 87.31 72 GLU A N 1
ATOM 556 C CA . GLU A 1 72 ? -0.631 2.074 -9.996 1.00 87.31 72 GLU A CA 1
ATOM 557 C C . GLU A 1 72 ? -0.465 2.930 -11.263 1.00 87.31 72 GLU A C 1
ATOM 559 O O . GLU A 1 72 ? -0.767 2.470 -12.360 1.00 87.31 72 GLU A O 1
ATOM 564 N N . ARG A 1 73 ? 0.035 4.164 -11.118 1.00 84.06 73 ARG A N 1
ATOM 565 C CA . ARG A 1 73 ? 0.267 5.091 -12.237 1.00 84.06 73 ARG A CA 1
ATOM 566 C C . ARG A 1 73 ? 1.558 4.817 -13.004 1.00 84.06 73 ARG A C 1
ATOM 568 O O . ARG A 1 73 ? 1.601 5.130 -14.184 1.00 84.06 73 ARG A O 1
ATOM 575 N N . ALA A 1 74 ? 2.583 4.305 -12.325 1.00 77.81 74 ALA A N 1
ATOM 576 C CA . ALA A 1 74 ? 3.889 4.008 -12.913 1.00 77.81 74 ALA A CA 1
ATOM 577 C C . ALA A 1 74 ? 3.931 2.654 -13.637 1.00 77.81 74 ALA A C 1
ATOM 579 O O . ALA A 1 74 ? 4.916 2.358 -14.300 1.00 77.81 74 ALA A O 1
ATOM 580 N N . ALA A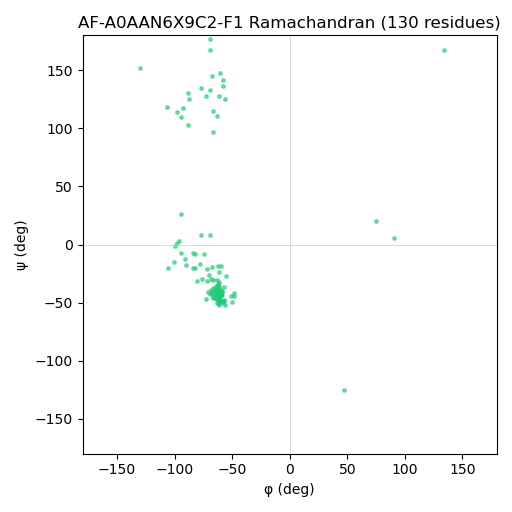 1 75 ? 2.879 1.834 -13.515 1.00 68.38 75 ALA A N 1
ATOM 581 C CA . ALA A 1 75 ? 2.819 0.545 -14.188 1.00 68.38 75 ALA A CA 1
ATOM 582 C C . ALA A 1 75 ? 3.008 0.728 -15.709 1.00 68.38 75 ALA A C 1
ATOM 584 O O . ALA A 1 75 ? 2.242 1.486 -16.321 1.00 68.38 75 ALA A O 1
ATOM 585 N N . PRO A 1 76 ? 3.979 0.033 -16.330 1.00 62.44 76 PRO A N 1
ATOM 586 C CA . PRO A 1 76 ? 4.326 0.247 -17.724 1.00 62.44 76 PRO A CA 1
ATOM 587 C C . PRO A 1 76 ? 3.136 -0.102 -18.613 1.00 62.44 76 PRO A C 1
ATOM 589 O O . PRO A 1 76 ? 2.747 -1.261 -18.771 1.00 62.44 76 PRO A O 1
ATOM 592 N N . THR A 1 77 ? 2.546 0.922 -19.223 1.00 59.44 77 THR A N 1
ATOM 593 C CA . THR A 1 77 ? 1.601 0.721 -20.318 1.00 59.44 77 THR A CA 1
ATOM 594 C C . THR A 1 77 ? 2.407 0.685 -21.604 1.00 59.44 77 THR A C 1
ATOM 596 O O . THR A 1 77 ? 2.877 1.709 -22.098 1.00 59.44 77 THR A O 1
ATOM 599 N N . ILE A 1 78 ? 2.618 -0.514 -22.151 1.00 62.34 78 ILE A N 1
ATOM 600 C CA . ILE A 1 78 ? 3.222 -0.634 -23.478 1.00 62.34 78 ILE A CA 1
ATOM 601 C C . ILE A 1 78 ? 2.215 -0.058 -24.475 1.00 62.34 78 ILE A C 1
ATOM 603 O O . ILE A 1 78 ? 1.271 -0.729 -24.896 1.00 62.34 78 ILE A O 1
ATOM 607 N N . ASN A 1 79 ? 2.401 1.209 -24.841 1.00 60.19 79 ASN A N 1
ATOM 608 C CA . ASN A 1 79 ? 1.620 1.820 -25.903 1.00 60.19 79 ASN A CA 1
ATOM 609 C C . ASN A 1 79 ? 1.894 1.054 -27.209 1.00 60.19 79 ASN A C 1
ATOM 611 O O . ASN A 1 79 ? 3.060 0.929 -27.599 1.00 60.19 79 ASN A O 1
ATOM 615 N N . PRO A 1 80 ? 0.858 0.587 -27.935 1.00 58.19 80 PRO A N 1
ATOM 616 C CA . PRO A 1 80 ? 1.033 -0.189 -29.167 1.00 58.19 80 PRO A CA 1
ATOM 617 C C . PRO A 1 80 ? 1.883 0.526 -30.227 1.00 58.19 80 PRO A C 1
ATOM 619 O O . PRO A 1 80 ? 2.544 -0.114 -31.037 1.00 58.19 80 PRO A O 1
ATOM 622 N N . GLN A 1 81 ? 1.897 1.862 -30.195 1.00 58.03 81 GLN A N 1
ATOM 623 C CA . GLN A 1 81 ? 2.698 2.708 -31.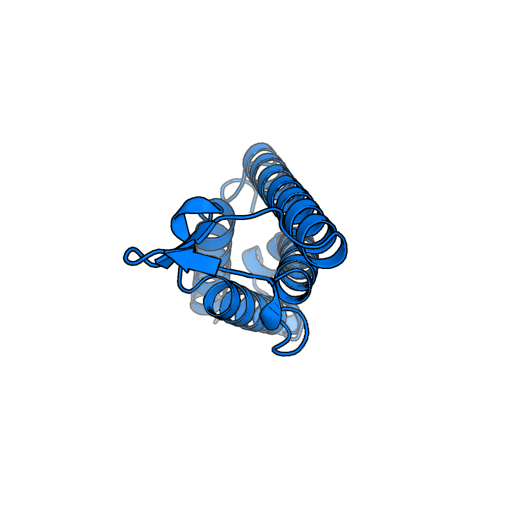082 1.00 58.03 81 GLN A CA 1
ATOM 624 C C . GLN A 1 81 ? 4.204 2.663 -30.761 1.00 58.03 81 GLN A C 1
ATOM 626 O O . GLN A 1 81 ? 5.021 2.769 -31.669 1.00 58.03 81 GLN A O 1
ATOM 631 N N . HIS A 1 82 ? 4.583 2.464 -29.493 1.00 57.00 82 HIS A N 1
ATOM 632 C CA . HIS A 1 82 ? 5.980 2.330 -29.055 1.00 57.00 82 HIS A CA 1
ATOM 633 C C . HIS A 1 82 ? 6.468 0.873 -29.084 1.00 57.00 82 HIS A C 1
ATOM 635 O O . HIS A 1 82 ? 7.671 0.625 -29.118 1.00 57.00 82 HIS A O 1
ATOM 641 N N . ALA A 1 83 ? 5.539 -0.088 -29.139 1.00 60.28 83 ALA A N 1
ATOM 642 C CA . ALA A 1 83 ? 5.833 -1.513 -29.254 1.00 60.28 83 ALA A CA 1
ATOM 643 C C . ALA A 1 83 ? 6.453 -1.910 -30.603 1.00 60.28 83 ALA A C 1
ATOM 645 O O . ALA A 1 83 ? 7.081 -2.959 -30.688 1.00 60.28 83 ALA A O 1
ATOM 646 N N . HIS A 1 84 ? 6.311 -1.087 -31.650 1.00 61.66 84 HIS A N 1
ATOM 647 C CA . HIS A 1 84 ? 6.810 -1.413 -32.992 1.00 61.66 84 HIS A CA 1
ATOM 648 C C . HIS A 1 84 ? 8.338 -1.609 -33.049 1.00 61.66 84 HIS A C 1
ATOM 650 O O . HIS A 1 84 ? 8.828 -2.328 -33.913 1.00 61.66 84 HIS A O 1
ATOM 656 N N . ASN A 1 85 ? 9.076 -1.015 -32.103 1.00 62.19 85 ASN A N 1
ATOM 657 C CA . ASN A 1 85 ? 10.532 -1.140 -31.996 1.00 62.19 85 ASN A CA 1
ATOM 658 C C . ASN A 1 85 ? 10.981 -2.166 -30.934 1.00 62.19 85 ASN A C 1
ATOM 660 O O . ASN A 1 85 ? 12.182 -2.352 -30.748 1.00 62.19 85 ASN A O 1
ATOM 664 N N . LEU A 1 86 ? 10.048 -2.810 -30.221 1.00 69.31 86 LEU A N 1
ATOM 665 C CA . LEU A 1 86 ? 10.348 -3.816 -29.200 1.00 69.31 86 LEU A CA 1
ATOM 666 C C . LEU A 1 86 ? 10.340 -5.212 -29.838 1.00 69.31 86 LEU A C 1
ATOM 668 O O . LEU A 1 86 ? 9.309 -5.671 -30.326 1.00 69.31 86 LEU A O 1
ATOM 672 N N . HIS A 1 87 ? 11.480 -5.903 -29.821 1.00 69.56 87 HIS A N 1
ATOM 673 C CA . HIS A 1 87 ? 11.577 -7.284 -30.291 1.00 69.56 87 HIS A CA 1
ATOM 674 C C . HIS A 1 87 ? 11.506 -8.226 -29.087 1.00 69.56 87 HIS A C 1
ATOM 676 O O . HIS A 1 87 ? 12.395 -8.231 -28.240 1.00 69.56 87 HIS A O 1
ATOM 682 N N . PHE A 1 88 ? 10.443 -9.022 -29.007 1.00 66.75 88 PHE A N 1
ATOM 683 C CA . PHE A 1 88 ? 10.355 -10.128 -28.058 1.00 66.75 88 PHE A CA 1
ATOM 684 C C . PHE A 1 88 ? 10.959 -11.386 -28.680 1.00 66.75 88 PHE A C 1
ATOM 686 O O . PHE A 1 88 ? 10.558 -11.785 -29.775 1.00 66.75 88 PHE A O 1
ATOM 693 N N . ASP A 1 89 ? 11.922 -12.005 -28.002 1.00 69.94 89 ASP A N 1
ATOM 694 C CA . ASP A 1 89 ? 12.457 -13.295 -28.427 1.00 69.94 89 ASP A CA 1
ATOM 695 C C . ASP A 1 89 ? 11.420 -14.425 -28.253 1.00 69.94 89 ASP A C 1
ATOM 697 O O . ASP A 1 89 ? 10.314 -14.235 -27.738 1.00 69.94 89 ASP A O 1
ATOM 701 N N . HIS A 1 90 ? 11.777 -15.639 -28.680 1.00 68.62 90 HIS A N 1
ATOM 702 C CA . HIS A 1 90 ? 10.899 -16.810 -28.577 1.00 68.62 90 HIS A CA 1
ATOM 703 C C . HIS A 1 90 ? 10.495 -17.158 -27.128 1.00 68.62 90 HIS A C 1
ATOM 705 O O . HIS A 1 90 ? 9.505 -17.858 -26.922 1.00 68.62 90 HIS A O 1
ATOM 711 N N . PHE A 1 91 ? 11.232 -16.663 -26.130 1.00 69.31 91 PHE A N 1
ATOM 712 C CA . PHE A 1 91 ? 10.961 -16.860 -24.707 1.00 69.31 91 PHE A CA 1
ATOM 713 C C . PHE A 1 91 ? 10.176 -15.700 -24.077 1.00 69.31 91 PHE A C 1
ATOM 715 O O . PHE A 1 91 ? 9.912 -15.729 -22.875 1.00 69.31 91 PHE A O 1
ATOM 722 N N . GLY A 1 92 ? 9.770 -14.698 -24.863 1.00 62.19 92 GLY A N 1
ATOM 723 C CA . GLY A 1 92 ? 9.062 -13.522 -24.360 1.00 62.19 92 GLY A CA 1
ATOM 724 C C . GLY A 1 92 ? 9.972 -12.540 -23.621 1.00 62.19 92 GLY A C 1
ATOM 725 O O . GLY A 1 92 ? 9.480 -11.716 -22.851 1.00 62.19 92 GLY A O 1
ATOM 726 N N . GLN A 1 93 ? 11.283 -12.597 -23.853 1.00 66.44 93 GLN A N 1
ATOM 727 C CA . GLN A 1 93 ? 12.247 -11.629 -23.347 1.00 66.44 93 GLN A CA 1
ATOM 728 C C . GLN A 1 93 ? 12.390 -10.461 -24.327 1.00 66.44 93 GLN A C 1
ATOM 730 O O . GLN A 1 93 ? 12.594 -10.649 -25.528 1.00 66.44 93 GLN A O 1
ATOM 735 N N . LEU A 1 94 ? 12.290 -9.240 -23.803 1.00 69.25 94 LEU A N 1
ATOM 736 C CA . LEU A 1 94 ? 12.556 -8.018 -24.557 1.00 69.25 94 LEU A CA 1
ATOM 737 C C . LEU A 1 94 ? 14.046 -7.947 -24.914 1.00 69.25 94 LEU A C 1
ATOM 739 O O . LEU A 1 94 ? 14.894 -7.822 -24.034 1.00 69.25 94 LEU A O 1
ATOM 743 N N . SER A 1 95 ? 14.362 -8.005 -26.206 1.00 63.03 95 SER A N 1
ATOM 744 C CA . SER A 1 95 ?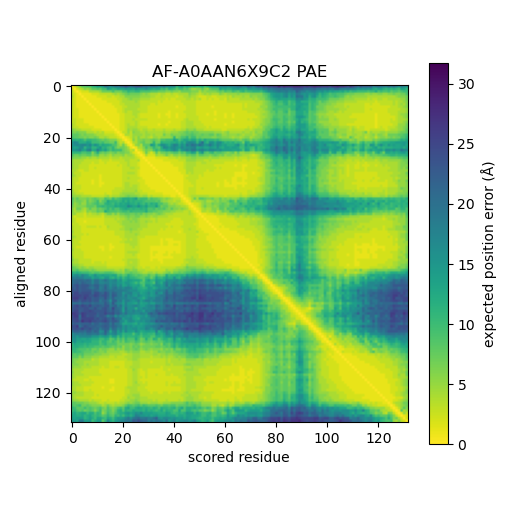 15.700 -7.765 -26.750 1.00 63.03 95 SER A CA 1
ATOM 745 C C . SER A 1 95 ? 15.738 -6.413 -27.465 1.00 63.03 95 SER A C 1
ATOM 747 O O . SER A 1 95 ? 15.033 -6.196 -28.449 1.00 63.03 95 SER A O 1
ATOM 749 N N . GLY A 1 96 ? 16.576 -5.498 -26.975 1.00 64.44 96 GLY A N 1
ATOM 750 C CA . GLY A 1 96 ? 16.730 -4.138 -27.504 1.00 64.44 96 GLY A CA 1
ATOM 751 C C . GLY A 1 96 ? 16.739 -3.085 -26.396 1.00 64.44 96 GLY A C 1
ATOM 752 O O . GLY A 1 96 ? 16.413 -3.376 -25.249 1.00 64.44 96 GLY A O 1
ATOM 753 N N . MET A 1 97 ? 17.136 -1.853 -26.722 1.00 67.12 97 MET A N 1
ATOM 754 C CA . MET A 1 97 ? 17.026 -0.747 -25.769 1.00 67.12 97 MET A CA 1
ATOM 755 C C . MET A 1 97 ? 15.558 -0.346 -25.624 1.00 67.12 97 MET A C 1
ATOM 757 O O . MET A 1 97 ? 14.894 -0.071 -26.626 1.00 67.12 97 MET A O 1
ATOM 761 N N . LEU A 1 98 ? 15.062 -0.287 -24.386 1.00 69.75 98 LEU A N 1
ATOM 762 C CA . LEU A 1 98 ? 13.769 0.326 -24.105 1.00 69.75 98 LEU A CA 1
ATOM 763 C C . LEU A 1 98 ? 13.797 1.788 -24.592 1.00 69.75 98 LEU A C 1
ATOM 765 O O . LEU A 1 98 ? 14.796 2.487 -24.388 1.00 69.75 98 LEU A O 1
ATOM 769 N N . PRO A 1 99 ? 12.736 2.265 -25.262 1.00 73.56 99 PRO A N 1
ATOM 770 C CA . PRO A 1 99 ? 12.642 3.663 -25.647 1.00 73.56 99 PRO A CA 1
ATOM 771 C C . PRO A 1 99 ? 12.676 4.548 -24.386 1.00 73.56 99 PRO A C 1
ATOM 773 O O . PRO A 1 99 ? 12.141 4.133 -23.355 1.00 73.56 99 PRO A O 1
ATOM 776 N N . PRO A 1 100 ? 13.247 5.769 -24.454 1.00 73.75 100 PRO A N 1
ATOM 777 C CA . PRO A 1 100 ? 13.443 6.629 -23.282 1.00 73.75 100 PRO A CA 1
ATOM 778 C C . PRO A 1 100 ? 12.208 6.791 -22.375 1.00 73.75 100 PRO A C 1
ATOM 780 O O . PRO A 1 100 ? 12.370 6.645 -21.169 1.00 73.75 100 PRO A O 1
ATOM 783 N N . PRO A 1 101 ? 10.976 6.961 -22.904 1.00 73.56 101 PRO A N 1
ATOM 784 C CA . PRO A 1 101 ? 9.784 7.067 -22.059 1.00 73.56 101 PRO A CA 1
ATOM 785 C C . PRO A 1 101 ? 9.496 5.819 -21.209 1.00 73.56 101 PRO A C 1
ATOM 787 O O . PRO A 1 101 ? 9.038 5.942 -20.082 1.00 73.56 101 PRO A O 1
ATOM 790 N N . LEU A 1 102 ? 9.779 4.611 -21.719 1.00 73.81 102 LEU A N 1
ATOM 791 C CA . LEU A 1 102 ? 9.553 3.374 -20.957 1.00 73.81 102 LEU A CA 1
ATOM 792 C C . LEU A 1 102 ? 10.631 3.153 -19.885 1.00 73.81 102 LEU A C 1
ATOM 794 O O . LEU A 1 102 ? 10.335 2.572 -18.846 1.00 73.81 102 LEU A O 1
ATOM 798 N N . LEU A 1 103 ? 11.859 3.631 -20.119 1.00 75.19 103 LEU A N 1
ATOM 799 C CA . LEU A 1 103 ? 12.926 3.622 -19.109 1.00 75.19 103 LEU A CA 1
ATOM 800 C C . LEU A 1 103 ? 12.601 4.562 -17.942 1.00 75.19 103 LEU A C 1
ATOM 802 O O . LEU A 1 103 ? 12.837 4.215 -16.788 1.00 75.19 103 LEU A O 1
ATOM 806 N N . GLU A 1 104 ? 12.053 5.742 -18.241 1.00 77.94 104 GLU A N 1
ATOM 807 C CA . GLU A 1 104 ? 11.617 6.708 -17.227 1.00 77.94 104 GLU A CA 1
ATOM 808 C C . GLU A 1 104 ? 10.474 6.144 -16.369 1.00 77.94 104 GLU A C 1
ATOM 810 O O . GLU A 1 104 ? 10.506 6.283 -15.144 1.00 77.94 104 GLU A O 1
ATOM 815 N N . ASP A 1 105 ? 9.509 5.458 -16.991 1.00 80.56 105 ASP A N 1
ATOM 816 C CA . ASP A 1 105 ? 8.420 4.772 -16.286 1.00 80.56 105 ASP A CA 1
ATOM 817 C C . ASP A 1 105 ? 8.956 3.669 -15.352 1.00 80.56 105 ASP A C 1
ATOM 819 O O . ASP A 1 105 ? 8.577 3.614 -14.179 1.00 80.56 105 ASP A O 1
ATOM 823 N N . GLU A 1 106 ? 9.893 2.839 -15.828 1.00 82.12 106 GLU A N 1
ATOM 824 C CA . GLU A 1 106 ? 10.530 1.779 -15.031 1.00 82.12 106 GLU A CA 1
ATOM 825 C C . GLU A 1 106 ? 11.327 2.350 -13.845 1.00 82.12 106 GLU A C 1
ATOM 827 O O . GLU A 1 106 ? 11.192 1.891 -12.706 1.00 82.12 106 GLU A O 1
ATOM 832 N N . GLU A 1 107 ? 12.128 3.395 -14.070 1.00 85.94 107 GLU A N 1
ATOM 833 C CA . GLU A 1 107 ? 12.886 4.048 -13.000 1.00 85.94 107 GLU A CA 1
ATOM 834 C C . GLU A 1 107 ? 11.951 4.683 -11.960 1.00 85.94 107 GLU A C 1
ATOM 836 O O . GLU A 1 107 ? 12.184 4.590 -10.747 1.00 85.94 107 GLU A O 1
ATOM 841 N N . GLN A 1 108 ? 10.863 5.305 -12.415 1.00 87.88 108 GLN A N 1
ATOM 842 C CA . GLN A 1 108 ? 9.851 5.877 -11.538 1.00 87.88 108 GLN A CA 1
ATOM 843 C C . GLN A 1 108 ? 9.132 4.795 -10.723 1.00 87.88 108 GLN A C 1
ATOM 845 O O . GLN A 1 108 ? 8.857 5.008 -9.534 1.00 87.88 108 GLN A O 1
ATOM 850 N N . GLU A 1 109 ? 8.859 3.633 -11.315 1.00 87.62 109 GLU A N 1
ATOM 851 C CA . GLU A 1 109 ? 8.310 2.481 -10.607 1.00 87.62 109 GLU A CA 1
ATOM 852 C C . GLU A 1 109 ? 9.274 1.994 -9.514 1.00 87.62 109 GLU A C 1
ATOM 854 O O . GLU A 1 109 ? 8.872 1.855 -8.355 1.00 87.62 109 GLU A O 1
ATOM 859 N N . LEU A 1 110 ? 10.563 1.828 -9.835 1.00 89.31 110 LEU A N 1
ATOM 860 C CA . LEU A 1 110 ? 11.599 1.413 -8.881 1.00 89.31 110 LEU A CA 1
ATOM 861 C C . LEU A 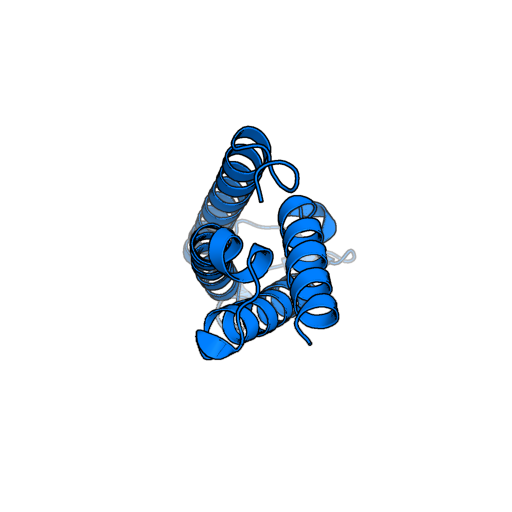1 110 ? 11.725 2.379 -7.695 1.00 89.31 110 LEU A C 1
ATOM 863 O O . LEU A 1 110 ? 11.855 1.943 -6.547 1.00 89.31 110 LEU A O 1
ATOM 867 N N . ARG A 1 111 ? 11.631 3.691 -7.945 1.00 92.25 111 ARG A N 1
ATOM 868 C CA . ARG A 1 111 ? 11.605 4.717 -6.886 1.00 92.25 111 ARG A CA 1
ATOM 869 C C . ARG A 1 111 ? 10.388 4.551 -5.975 1.00 92.25 111 ARG A C 1
ATOM 871 O O . ARG A 1 111 ? 10.533 4.542 -4.756 1.00 92.25 111 ARG A O 1
ATOM 878 N N . ASN A 1 112 ? 9.206 4.332 -6.548 1.00 92.62 112 ASN A N 1
ATOM 879 C CA . ASN A 1 112 ? 7.987 4.105 -5.768 1.00 92.62 112 ASN A CA 1
ATOM 880 C C . ASN A 1 112 ? 8.064 2.812 -4.931 1.00 92.62 112 ASN A C 1
ATOM 882 O O . ASN A 1 112 ? 7.575 2.769 -3.799 1.00 92.62 112 ASN A O 1
ATOM 886 N N . TRP A 1 113 ? 8.705 1.762 -5.452 1.00 92.50 113 TRP A N 1
ATOM 887 C CA . TRP A 1 113 ? 8.972 0.527 -4.708 1.00 92.50 113 TRP A CA 1
ATOM 888 C C . TRP A 1 113 ? 9.951 0.736 -3.549 1.00 92.50 113 TRP A C 1
ATOM 890 O O . TRP A 1 113 ? 9.765 0.161 -2.471 1.00 92.50 113 TRP A O 1
ATOM 900 N N . ALA A 1 114 ? 10.969 1.579 -3.736 1.00 93.56 114 ALA A N 1
ATOM 901 C CA . ALA A 1 114 ? 11.875 1.970 -2.662 1.00 93.56 114 ALA A CA 1
ATOM 902 C C . ALA A 1 114 ? 11.132 2.735 -1.553 1.00 93.56 114 ALA A C 1
ATOM 904 O O . ALA A 1 114 ? 11.299 2.401 -0.377 1.00 93.56 114 ALA A O 1
ATOM 905 N N . ASP A 1 115 ? 10.247 3.668 -1.918 1.00 95.31 115 ASP A N 1
ATOM 906 C CA . ASP A 1 115 ? 9.406 4.400 -0.962 1.00 95.31 115 ASP A CA 1
ATOM 907 C C . ASP A 1 115 ? 8.507 3.454 -0.156 1.00 95.31 115 ASP A C 1
ATOM 909 O O . ASP A 1 115 ? 8.383 3.598 1.064 1.00 95.31 115 ASP A O 1
ATOM 913 N N . LEU A 1 116 ? 7.896 2.457 -0.817 1.00 94.69 116 LEU A N 1
ATOM 914 C CA . LEU A 1 116 ? 7.080 1.446 -0.140 1.00 94.69 116 LEU A CA 1
ATOM 915 C C . LEU A 1 116 ? 7.908 0.719 0.918 1.00 94.69 116 LEU A C 1
ATOM 917 O O . LEU A 1 116 ? 7.496 0.634 2.075 1.00 94.69 116 LEU A O 1
ATOM 921 N N . LYS A 1 117 ? 9.094 0.239 0.533 1.00 93.94 117 LYS A N 1
ATOM 922 C CA . LYS A 1 117 ? 10.005 -0.469 1.436 1.00 93.94 117 LYS A CA 1
ATOM 923 C C . LYS A 1 117 ? 10.422 0.400 2.618 1.00 93.94 117 LYS A C 1
ATOM 925 O O . LYS A 1 117 ? 10.477 -0.080 3.750 1.00 93.94 117 LYS A O 1
ATOM 930 N N . GLU A 1 118 ? 10.682 1.681 2.384 1.00 94.88 118 GLU A N 1
ATOM 931 C CA . GLU A 1 118 ? 11.004 2.613 3.456 1.00 94.88 118 GLU A CA 1
ATOM 932 C C . GLU A 1 118 ? 9.831 2.784 4.433 1.00 94.88 118 GLU A C 1
ATOM 934 O O . GLU A 1 118 ? 10.031 2.713 5.648 1.00 94.88 118 GLU A O 1
ATOM 939 N N . GLN A 1 119 ? 8.597 2.942 3.938 1.00 95.25 119 GLN A N 1
ATOM 940 C CA . GLN A 1 119 ? 7.424 3.026 4.815 1.00 95.25 119 GLN A CA 1
ATOM 941 C C . GLN A 1 119 ? 7.187 1.738 5.605 1.00 95.25 119 GLN A C 1
ATOM 943 O O . GLN A 1 119 ? 6.852 1.814 6.787 1.00 95.25 119 GLN A O 1
ATOM 948 N N . GLN A 1 120 ? 7.408 0.565 5.003 1.00 94.88 120 GLN A N 1
ATOM 949 C CA . GLN A 1 120 ? 7.343 -0.718 5.712 1.00 94.88 120 GLN A CA 1
ATOM 950 C C . GLN A 1 120 ? 8.334 -0.751 6.883 1.00 94.88 120 GLN A C 1
ATOM 952 O O . GLN A 1 120 ? 7.951 -1.080 8.006 1.00 94.88 120 GLN A O 1
ATOM 957 N N . ILE A 1 121 ? 9.592 -0.359 6.646 1.00 93.75 121 ILE A N 1
ATOM 958 C CA . ILE A 1 121 ? 10.635 -0.312 7.682 1.00 93.75 121 ILE A CA 1
ATOM 959 C C . ILE A 1 121 ? 10.245 0.664 8.793 1.00 93.75 121 ILE A C 1
ATOM 961 O O . ILE A 1 121 ? 10.282 0.291 9.965 1.00 93.75 121 ILE A O 1
ATOM 965 N N . ARG A 1 122 ? 9.830 1.888 8.443 1.00 92.44 122 ARG A N 1
ATOM 966 C CA . ARG A 1 122 ? 9.413 2.912 9.415 1.00 92.44 122 ARG A CA 1
ATOM 967 C C . ARG A 1 122 ? 8.244 2.431 10.276 1.00 92.44 122 ARG A C 1
ATOM 969 O O . ARG A 1 122 ? 8.267 2.608 11.491 1.00 92.44 122 ARG A O 1
ATOM 976 N N . PHE A 1 123 ? 7.252 1.783 9.667 1.00 91.56 123 PHE A N 1
ATOM 977 C CA . PHE A 1 123 ? 6.106 1.223 10.381 1.00 91.56 123 PHE A CA 1
ATOM 978 C C . PHE A 1 123 ? 6.522 0.126 11.372 1.00 91.56 123 PHE A C 1
ATOM 980 O O . PHE A 1 123 ? 6.103 0.141 12.530 1.00 91.56 123 PHE A O 1
ATOM 987 N N . LEU A 1 124 ? 7.389 -0.801 10.952 1.00 89.94 124 LEU A N 1
ATOM 988 C CA . LEU A 1 124 ? 7.880 -1.876 11.819 1.00 89.94 124 LEU A CA 1
ATOM 989 C C . LEU A 1 124 ? 8.765 -1.342 12.959 1.00 89.94 124 LEU A C 1
ATOM 991 O O . LEU A 1 124 ? 8.629 -1.791 14.096 1.00 89.94 124 LEU A O 1
ATOM 995 N N . GLN A 1 125 ? 9.619 -0.351 12.685 1.00 88.06 125 GLN A N 1
ATOM 996 C CA . GLN A 1 125 ? 10.457 0.314 13.693 1.00 88.06 125 GLN A CA 1
ATOM 997 C C . GLN A 1 125 ? 9.641 1.116 14.713 1.00 88.06 125 GLN A C 1
ATOM 999 O O . GLN A 1 125 ? 10.022 1.180 15.878 1.00 88.06 125 GLN A O 1
ATOM 1004 N N . GLY A 1 126 ? 8.489 1.662 14.313 1.00 82.56 126 GLY A N 1
ATOM 1005 C CA . GLY A 1 126 ? 7.523 2.306 15.211 1.00 82.56 126 GLY A CA 1
ATOM 1006 C C . GLY A 1 126 ? 6.796 1.347 16.168 1.00 82.56 126 GLY A C 1
ATOM 1007 O O . GLY A 1 126 ? 5.853 1.757 16.843 1.00 82.56 126 GLY A O 1
ATOM 1008 N N . GLY A 1 127 ? 7.206 0.074 16.218 1.00 78.62 127 GLY A N 1
ATOM 1009 C CA . GLY A 1 127 ? 6.605 -0.987 17.026 1.00 78.62 127 GLY A CA 1
ATOM 1010 C C . GLY A 1 127 ? 5.499 -1.766 16.310 1.00 78.62 127 GLY A C 1
ATOM 1011 O O . GLY A 1 127 ? 4.871 -2.628 16.927 1.00 78.62 127 GLY A O 1
ATOM 1012 N N . GLY A 1 128 ? 5.269 -1.501 15.018 1.00 79.25 128 GLY A N 1
ATOM 1013 C CA . GLY A 1 128 ? 4.332 -2.234 14.168 1.00 79.25 128 GLY A CA 1
ATOM 1014 C C . GLY A 1 128 ? 2.972 -2.454 14.834 1.00 79.25 128 GLY A C 1
ATOM 1015 O O . GLY A 1 128 ? 2.335 -1.520 15.314 1.00 79.25 128 GLY A O 1
ATOM 1016 N N . PHE A 1 129 ? 2.543 -3.714 14.903 1.00 68.81 129 PHE A N 1
ATOM 1017 C CA . PHE A 1 129 ? 1.278 -4.104 15.534 1.00 68.81 129 PHE A CA 1
ATOM 1018 C C . PHE A 1 129 ? 1.270 -3.999 17.061 1.00 68.81 129 PHE A C 1
ATOM 1020 O O . PHE A 1 129 ? 0.199 -3.924 17.645 1.00 68.81 129 PHE A O 1
ATOM 1027 N N . VAL A 1 130 ? 2.440 -4.002 17.704 1.00 63.16 130 VAL A N 1
ATOM 1028 C CA . VAL A 1 130 ? 2.583 -4.037 19.170 1.00 63.16 130 VAL A CA 1
ATOM 1029 C C . VAL A 1 130 ? 2.433 -2.638 19.785 1.00 63.16 130 VAL A C 1
ATOM 1031 O O . VAL A 1 130 ? 2.132 -2.507 20.966 1.00 63.16 130 VAL A O 1
ATOM 1034 N N . SER A 1 131 ? 2.619 -1.589 18.977 1.00 60.50 131 SER A N 1
ATOM 1035 C CA . SER A 1 131 ? 2.412 -0.182 19.358 1.00 60.50 131 SER A CA 1
ATOM 1036 C C . SER A 1 131 ? 0.974 0.313 19.078 1.00 60.50 131 SER A C 1
ATOM 1038 O O . SER A 1 131 ? 0.551 1.372 19.564 1.00 60.50 131 SER A O 1
ATOM 1040 N N . MET A 1 132 ? 0.187 -0.463 18.314 1.00 58.81 132 MET A N 1
ATOM 1041 C CA . MET A 1 132 ? -1.222 -0.180 17.999 1.00 58.81 132 MET A CA 1
ATOM 1042 C C . MET A 1 132 ? -2.193 -0.719 19.051 1.00 58.81 132 MET A C 1
ATOM 1044 O O . MET A 1 132 ? -1.876 -1.692 19.750 1.00 58.81 132 MET A O 1
#

Solvent-accessible surface area (backbone atoms only — not comparable to full-atom values): 7642 Å² total; per-residue (Å²): 135,41,67,70,59,39,49,51,52,51,54,49,51,51,51,64,61,68,65,48,78,81,77,35,64,93,55,35,61,62,51,43,50,53,52,33,54,53,50,51,56,62,62,73,50,60,72,93,73,49,40,75,51,47,58,64,42,40,66,61,50,50,56,50,40,57,40,38,54,51,42,56,68,29,55,82,73,82,49,76,82,67,44,77,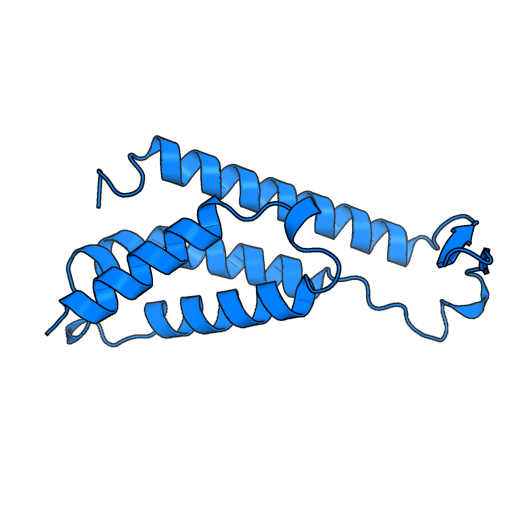76,59,41,63,47,98,84,69,46,79,54,73,83,72,56,70,72,59,48,53,30,51,53,52,30,53,52,37,52,50,53,48,53,49,50,36,51,53,44,50,72,65,42,42,76,80,64,85

Mean predicted aligned error: 8.01 Å

Organism: NCBI:txid2587418

pLDDT: mean 82.37, std 11.79, range [57.0, 96.44]

Nearest PDB structures (foldseek):
  7s7j-assembly1_A  TM=5.640E-01  e=5.092E+00  Homo sapiens